Protein AF-A0A2L2YZ42-F1 (afdb_monomer_lite)

Structure (mmCIF, N/CA/C/O backbone):
data_AF-A0A2L2YZ42-F1
#
_entry.id   AF-A0A2L2YZ42-F1
#
loop_
_atom_site.group_PDB
_atom_site.id
_atom_site.type_symbol
_atom_site.label_atom_id
_atom_site.label_alt_id
_atom_site.label_comp_id
_atom_site.label_asym_id
_atom_site.label_entity_id
_atom_site.label_seq_id
_atom_site.pdbx_PDB_ins_code
_atom_site.Cartn_x
_atom_site.Cartn_y
_atom_site.Cartn_z
_atom_site.occupancy
_atom_site.B_iso_or_equiv
_atom_site.auth_seq_id
_atom_site.auth_comp_id
_atom_site.auth_asym_id
_atom_site.auth_atom_id
_atom_site.pdbx_PDB_model_num
ATOM 1 N N . ARG A 1 1 ? -28.039 21.539 12.864 1.00 36.66 1 ARG A N 1
ATOM 2 C CA . ARG A 1 1 ? -27.496 20.160 12.944 1.00 36.66 1 ARG A CA 1
ATOM 3 C C . ARG A 1 1 ? -26.590 19.969 11.736 1.00 36.66 1 ARG A C 1
ATOM 5 O O . ARG A 1 1 ? -27.113 19.839 10.639 1.00 36.66 1 ARG A O 1
ATOM 12 N N . ASN A 1 2 ? -25.272 20.044 11.916 1.00 34.91 2 ASN A N 1
ATOM 13 C CA . ASN A 1 2 ? -24.323 19.747 10.843 1.00 34.91 2 ASN A CA 1
ATOM 14 C C . ASN A 1 2 ? -24.267 18.226 10.687 1.00 34.91 2 ASN A C 1
ATOM 16 O O . ASN A 1 2 ? -23.822 17.534 11.598 1.00 34.91 2 ASN A O 1
ATOM 20 N N . PHE A 1 3 ? -24.773 17.704 9.573 1.00 42.03 3 PHE A N 1
ATOM 21 C CA . PHE A 1 3 ? -24.522 16.322 9.184 1.00 42.03 3 PHE A CA 1
ATOM 22 C C . PHE A 1 3 ? -23.073 16.252 8.698 1.00 42.03 3 PHE A C 1
ATOM 24 O O . PHE A 1 3 ? -22.803 16.525 7.530 1.00 42.03 3 PHE A O 1
ATOM 31 N N . SER A 1 4 ? -22.136 15.931 9.593 1.00 48.41 4 SER A N 1
ATOM 32 C CA . SER A 1 4 ? -20.841 15.421 9.144 1.00 48.41 4 SER A CA 1
ATOM 33 C C . SER A 1 4 ? -21.129 14.104 8.430 1.00 48.41 4 SER A C 1
ATOM 35 O O . SER A 1 4 ? -21.552 13.131 9.053 1.00 48.41 4 SER A O 1
ATOM 37 N N . ARG A 1 5 ? -21.029 14.101 7.100 1.00 53.12 5 ARG A N 1
ATOM 38 C CA . ARG A 1 5 ? -21.054 12.872 6.310 1.00 53.12 5 ARG A CA 1
ATOM 39 C C . ARG A 1 5 ? -19.686 12.229 6.524 1.00 53.12 5 ARG A C 1
ATOM 41 O O . ARG A 1 5 ? -18.777 12.494 5.747 1.00 53.12 5 ARG A O 1
ATOM 48 N N . THR A 1 6 ? -19.546 11.446 7.591 1.00 60.94 6 THR A N 1
ATOM 49 C CA . THR A 1 6 ? -18.381 10.581 7.817 1.00 60.94 6 THR A CA 1
ATOM 50 C C . THR A 1 6 ? -18.214 9.752 6.549 1.00 60.94 6 THR A C 1
ATOM 52 O O . THR A 1 6 ? -19.119 8.996 6.167 1.00 60.94 6 THR A O 1
ATOM 55 N N . LYS A 1 7 ? -17.145 9.998 5.790 1.00 67.12 7 LYS A N 1
ATOM 56 C CA . LYS A 1 7 ? -16.915 9.252 4.555 1.00 67.12 7 LYS A CA 1
ATOM 57 C C . LYS A 1 7 ? -16.456 7.865 4.984 1.00 67.12 7 LYS A C 1
ATOM 59 O O . LYS A 1 7 ? -15.478 7.717 5.690 1.00 67.12 7 LYS A O 1
ATOM 64 N N . ASN A 1 8 ? -17.183 6.838 4.561 1.00 85.69 8 ASN A N 1
ATOM 65 C CA . ASN A 1 8 ? -16.860 5.443 4.889 1.00 85.69 8 ASN A CA 1
ATOM 66 C C . ASN A 1 8 ? -15.959 4.782 3.839 1.00 85.69 8 ASN A C 1
ATOM 68 O O . ASN A 1 8 ? -15.669 3.593 3.927 1.00 85.69 8 ASN A O 1
ATOM 72 N N . PHE A 1 9 ? -15.594 5.525 2.794 1.00 91.00 9 PHE A N 1
ATOM 73 C CA . PHE A 1 9 ? -14.857 5.001 1.659 1.00 91.00 9 PHE A CA 1
ATOM 74 C C . PHE A 1 9 ? -13.708 5.929 1.303 1.00 91.00 9 PHE A C 1
ATOM 76 O O . PHE A 1 9 ? -13.903 7.129 1.102 1.00 91.00 9 PHE A O 1
ATOM 83 N N . LEU A 1 10 ? -12.533 5.331 1.164 1.00 93.62 10 LEU A N 1
ATOM 84 C CA . LEU A 1 10 ? -11.338 5.954 0.621 1.00 93.62 10 LEU A CA 1
ATOM 85 C C . LEU A 1 10 ? -11.250 5.619 -0.867 1.00 93.62 10 LEU A C 1
ATOM 87 O O . LEU A 1 10 ? -11.262 4.441 -1.224 1.00 93.62 10 LEU A O 1
ATOM 91 N N . SER A 1 11 ? -11.184 6.626 -1.735 1.00 95.12 11 SER A N 1
ATOM 92 C CA . SER A 1 11 ? -11.096 6.411 -3.184 1.00 95.12 11 SER A CA 1
ATOM 93 C C . SER A 1 11 ? -9.650 6.538 -3.647 1.00 95.12 11 SER A C 1
ATOM 95 O O . SER A 1 11 ? -9.003 7.559 -3.412 1.00 95.12 11 SER A O 1
ATOM 97 N N . ILE A 1 12 ? -9.147 5.519 -4.338 1.00 96.31 12 ILE A N 1
ATOM 98 C CA . ILE A 1 12 ? -7.797 5.510 -4.902 1.00 96.31 12 ILE A CA 1
ATOM 99 C C . ILE A 1 12 ? -7.932 5.330 -6.405 1.00 96.31 12 ILE A C 1
ATOM 101 O O . ILE A 1 12 ? -8.402 4.293 -6.874 1.00 96.31 12 ILE A O 1
ATOM 105 N N . ARG A 1 13 ? -7.519 6.354 -7.154 1.00 96.81 13 ARG A N 1
ATOM 106 C CA . ARG A 1 13 ? -7.432 6.275 -8.612 1.00 96.81 13 ARG A CA 1
ATOM 107 C C . ARG A 1 13 ? -6.175 5.518 -8.995 1.00 96.81 13 ARG A C 1
ATOM 109 O O . ARG A 1 13 ? -5.113 5.812 -8.454 1.00 96.81 13 ARG A O 1
ATOM 116 N N . HIS A 1 14 ? -6.280 4.572 -9.912 1.00 96.31 14 HIS A N 1
ATOM 117 C CA . HIS A 1 14 ? -5.110 3.863 -10.406 1.00 96.31 14 HIS A CA 1
ATOM 118 C C . HIS A 1 14 ? -4.257 4.748 -11.316 1.00 96.31 14 HIS A C 1
ATOM 120 O O . HIS A 1 14 ? -4.755 5.629 -12.019 1.00 96.31 14 HIS A O 1
ATOM 126 N N . ASN A 1 15 ? -2.949 4.500 -11.311 1.00 96.44 15 ASN A N 1
ATOM 127 C CA . ASN A 1 15 ? -2.005 5.042 -12.281 1.00 96.44 15 ASN A CA 1
ATOM 128 C C . ASN A 1 15 ? -0.721 4.183 -12.282 1.00 96.44 15 ASN A C 1
ATOM 130 O O . ASN A 1 15 ? -0.566 3.276 -11.466 1.00 96.44 15 ASN A O 1
ATOM 134 N N . CYS A 1 16 ? 0.236 4.477 -13.167 1.00 96.06 16 CYS A N 1
ATOM 135 C CA . CYS A 1 16 ? 1.480 3.701 -13.306 1.00 96.06 16 CYS A CA 1
ATOM 136 C C . CYS A 1 16 ? 2.491 3.834 -12.140 1.00 96.06 16 CYS A C 1
ATOM 138 O O . CYS A 1 16 ? 3.568 3.231 -12.175 1.00 96.06 16 CYS A O 1
ATOM 140 N N . TYR A 1 17 ? 2.154 4.606 -11.110 1.00 97.94 17 TYR A N 1
ATOM 141 C CA . TYR A 1 17 ? 2.941 4.868 -9.905 1.00 97.94 17 TYR A CA 1
ATOM 142 C C . TYR A 1 17 ? 2.260 4.362 -8.629 1.00 97.94 17 TYR A C 1
ATOM 144 O O . TYR A 1 17 ? 2.804 4.569 -7.544 1.00 97.94 17 TYR A O 1
ATOM 152 N N . ILE A 1 18 ? 1.110 3.689 -8.744 1.00 98.25 18 ILE A N 1
ATOM 153 C CA . ILE A 1 18 ? 0.386 3.114 -7.610 1.00 98.25 18 ILE A CA 1
ATOM 154 C C . ILE A 1 18 ? 0.375 1.597 -7.733 1.00 98.25 18 ILE A C 1
ATOM 156 O O . ILE A 1 18 ? 0.042 1.027 -8.772 1.00 98.25 18 ILE A O 1
ATOM 160 N N . TYR A 1 19 ? 0.746 0.948 -6.640 1.00 98.50 19 TYR A N 1
ATOM 161 C CA . TYR A 1 19 ? 0.813 -0.496 -6.529 1.00 98.50 19 TYR A CA 1
ATOM 162 C C . TYR A 1 19 ? 0.043 -0.945 -5.291 1.00 98.50 19 TYR A C 1
ATOM 164 O O . TYR A 1 19 ? -0.255 -0.152 -4.398 1.00 98.50 19 TYR A O 1
ATOM 172 N N . HIS A 1 20 ? -0.289 -2.225 -5.215 1.00 98.38 20 HIS A N 1
ATOM 173 C CA . HIS A 1 20 ? -0.962 -2.787 -4.058 1.00 98.38 20 HIS A CA 1
ATOM 174 C C . HIS A 1 20 ? -0.553 -4.229 -3.795 1.00 98.38 20 HIS A C 1
ATOM 176 O O . HIS A 1 20 ? 0.021 -4.910 -4.645 1.00 98.38 20 HIS A O 1
ATOM 182 N N . THR A 1 21 ? -0.893 -4.702 -2.606 1.00 97.38 21 THR A N 1
ATOM 183 C CA . THR A 1 21 ? -0.823 -6.115 -2.252 1.00 97.38 21 THR A CA 1
ATOM 184 C C . THR A 1 21 ? -1.910 -6.460 -1.241 1.00 97.38 21 THR A C 1
ATOM 186 O O . THR A 1 21 ? -2.294 -5.630 -0.413 1.00 97.38 21 THR A O 1
ATOM 189 N N . GLU A 1 22 ? -2.419 -7.682 -1.330 1.00 95.75 22 GLU A N 1
ATOM 190 C CA . GLU A 1 22 ? -3.314 -8.300 -0.340 1.00 95.75 22 GLU A CA 1
ATOM 191 C C . GLU A 1 22 ? -2.648 -9.531 0.309 1.00 95.75 22 GLU A C 1
ATOM 193 O O . GLU A 1 22 ? -3.185 -10.109 1.247 1.00 95.75 22 GLU A O 1
ATOM 198 N N . ASP A 1 23 ? -1.441 -9.898 -0.145 1.00 94.00 23 ASP A N 1
ATOM 199 C CA . ASP A 1 23 ? -0.602 -10.974 0.401 1.00 94.00 23 ASP A CA 1
ATOM 200 C C . ASP A 1 23 ? 0.618 -10.357 1.104 1.00 94.00 23 ASP A C 1
ATOM 202 O O . ASP A 1 23 ? 1.776 -10.571 0.727 1.00 94.00 2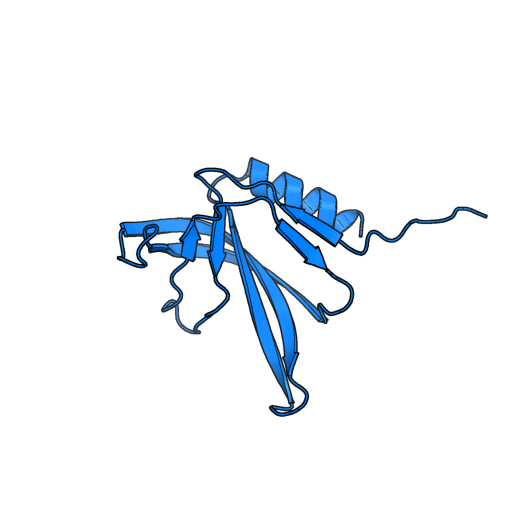3 ASP A O 1
ATOM 206 N N . TRP A 1 24 ? 0.349 -9.495 2.092 1.00 94.94 24 TRP A N 1
ATOM 207 C CA . TRP A 1 24 ? 1.411 -8.845 2.853 1.00 94.94 24 TRP A CA 1
ATOM 208 C C . TRP A 1 24 ? 2.180 -9.873 3.686 1.00 94.94 24 TRP A C 1
ATOM 210 O O . TRP A 1 24 ? 1.608 -10.664 4.442 1.00 94.94 24 TRP A O 1
ATOM 220 N N . LYS A 1 25 ? 3.507 -9.823 3.582 1.00 90.88 25 LYS A N 1
ATOM 221 C CA . LYS A 1 25 ? 4.447 -10.695 4.285 1.00 90.88 25 LYS A CA 1
ATOM 222 C C . LYS A 1 25 ? 5.423 -9.860 5.110 1.00 90.88 25 LYS A C 1
ATOM 224 O O . LYS A 1 25 ? 6.017 -8.909 4.589 1.00 90.88 25 LYS A O 1
ATOM 229 N N . PRO A 1 26 ? 5.665 -10.237 6.375 1.00 83.38 26 PRO A N 1
ATOM 230 C CA . PRO A 1 26 ? 6.643 -9.548 7.200 1.00 83.38 26 PRO A CA 1
ATOM 231 C C . PRO A 1 26 ? 8.058 -9.716 6.632 1.00 83.38 26 PRO A C 1
ATOM 233 O O . PRO A 1 26 ? 8.333 -10.654 5.883 1.00 83.38 26 PRO A O 1
ATOM 236 N N . LYS A 1 27 ? 8.977 -8.844 7.066 1.00 80.69 27 LYS A N 1
ATOM 237 C CA . LYS A 1 27 ? 10.420 -8.896 6.745 1.00 80.69 27 LYS A CA 1
ATOM 238 C C . LYS A 1 27 ? 10.762 -8.623 5.274 1.00 80.69 27 LYS A C 1
ATOM 240 O O . LYS A 1 27 ? 11.703 -9.201 4.740 1.00 80.69 27 LYS A O 1
ATOM 245 N N . GLY A 1 28 ? 9.999 -7.752 4.620 1.00 74.44 28 GLY A N 1
ATOM 246 C CA . GLY A 1 28 ? 10.331 -7.268 3.280 1.00 74.44 28 GLY A CA 1
ATOM 247 C C . GLY A 1 28 ? 10.081 -8.270 2.152 1.00 74.44 28 GLY A C 1
ATOM 248 O O . GLY A 1 28 ? 10.412 -7.979 1.019 1.00 74.44 28 GLY A O 1
ATOM 249 N N . CYS A 1 29 ? 9.461 -9.428 2.392 1.00 84.56 29 CYS A N 1
ATOM 250 C CA . CYS A 1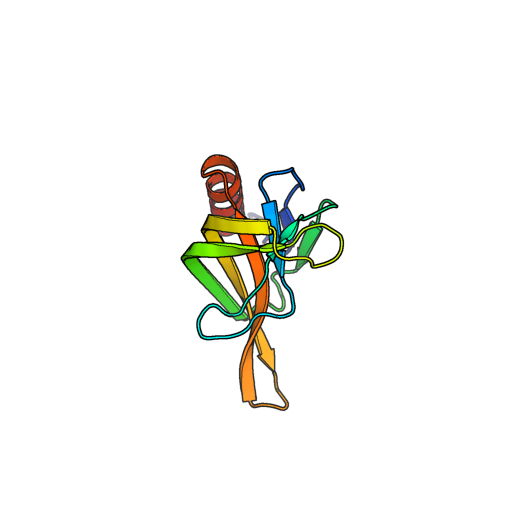 29 ? 9.144 -10.391 1.324 1.00 84.56 29 CYS A CA 1
ATOM 251 C C . CYS A 1 29 ? 7.842 -10.069 0.564 1.00 84.56 29 CYS A C 1
ATOM 253 O O . CYS A 1 29 ? 7.330 -10.913 -0.174 1.00 84.56 29 CYS A O 1
ATOM 255 N N . THR A 1 30 ? 7.270 -8.885 0.782 1.00 94.75 30 THR A N 1
ATOM 256 C CA . THR A 1 30 ? 6.024 -8.462 0.139 1.00 94.75 30 THR A CA 1
ATOM 257 C C . THR A 1 30 ? 6.311 -7.966 -1.270 1.00 94.75 30 THR A C 1
ATOM 259 O O . THR A 1 30 ? 7.111 -7.051 -1.447 1.00 94.75 30 THR A O 1
ATOM 262 N N . MET A 1 31 ? 5.625 -8.536 -2.262 1.00 95.88 31 MET A N 1
ATOM 263 C CA . MET A 1 31 ? 5.609 -7.992 -3.618 1.00 95.88 31 MET A CA 1
ATOM 264 C C . MET A 1 31 ? 4.356 -7.154 -3.836 1.00 95.88 31 MET A C 1
ATOM 266 O O . MET A 1 31 ? 3.246 -7.574 -3.500 1.00 95.88 31 MET A O 1
ATOM 270 N N . TYR A 1 32 ? 4.555 -5.984 -4.428 1.00 97.69 32 TYR A N 1
ATOM 271 C CA . TYR A 1 32 ? 3.499 -5.064 -4.811 1.00 97.69 32 TYR A CA 1
ATOM 272 C C . TYR A 1 32 ? 3.237 -5.167 -6.312 1.00 97.69 32 TYR A C 1
ATOM 274 O O . TYR A 1 32 ? 4.151 -5.054 -7.128 1.00 97.69 32 TYR A O 1
ATOM 282 N N . LEU A 1 33 ? 1.975 -5.379 -6.667 1.00 98.06 33 LEU A N 1
ATOM 283 C CA . LEU A 1 33 ? 1.486 -5.479 -8.040 1.00 98.06 33 LEU A CA 1
ATOM 284 C C . LEU A 1 33 ? 0.948 -4.116 -8.496 1.00 98.06 33 LEU A C 1
ATOM 286 O O . LEU A 1 33 ? 0.415 -3.384 -7.660 1.00 98.06 33 LEU A O 1
ATOM 290 N N . PRO A 1 34 ? 1.035 -3.753 -9.788 1.00 98.00 34 PRO A N 1
ATOM 291 C CA . PRO A 1 34 ? 0.469 -2.501 -10.279 1.00 98.00 34 PRO A CA 1
ATOM 292 C C . PRO A 1 34 ? -1.036 -2.456 -10.003 1.00 98.00 34 PRO A C 1
ATOM 294 O O . PRO A 1 34 ? -1.749 -3.417 -10.306 1.00 98.00 34 PRO A O 1
ATOM 297 N N . LEU A 1 35 ? -1.528 -1.345 -9.453 1.00 97.75 35 LEU A N 1
ATOM 298 C CA . LEU A 1 35 ? -2.963 -1.126 -9.317 1.00 97.75 35 LEU A CA 1
ATOM 299 C C . LEU A 1 35 ? -3.530 -0.819 -10.708 1.00 97.75 35 LEU A C 1
ATOM 301 O O . LEU A 1 35 ? -3.088 0.127 -11.356 1.00 97.75 35 LEU A O 1
ATOM 305 N N . ARG A 1 36 ? -4.475 -1.632 -11.190 1.00 95.06 36 ARG A N 1
ATOM 306 C CA . ARG A 1 36 ? -4.978 -1.537 -12.578 1.00 95.06 36 ARG A CA 1
ATOM 307 C C . ARG A 1 36 ? -6.334 -0.882 -12.728 1.00 95.06 36 ARG A C 1
ATOM 309 O O . ARG A 1 36 ? -6.740 -0.569 -13.839 1.00 95.06 36 ARG A O 1
ATOM 316 N N . GLU A 1 37 ? -7.035 -0.719 -11.624 1.00 96.69 37 GLU A N 1
ATOM 317 C CA . GLU A 1 37 ? -8.379 -0.176 -11.602 1.00 96.69 37 GLU A CA 1
ATOM 318 C C . GLU A 1 37 ? -8.535 0.742 -10.402 1.00 96.69 37 GLU A C 1
ATOM 320 O O . GLU A 1 37 ? -7.860 0.581 -9.379 1.00 96.69 37 GLU A O 1
ATOM 325 N N . ASP A 1 38 ? -9.414 1.726 -10.550 1.00 97.25 38 ASP A N 1
ATOM 326 C CA . ASP A 1 38 ? -9.803 2.575 -9.436 1.00 97.25 38 ASP A CA 1
ATOM 327 C C . ASP A 1 38 ? -10.474 1.708 -8.373 1.00 97.25 38 ASP A C 1
ATOM 329 O O . ASP A 1 38 ? -11.343 0.887 -8.672 1.00 97.25 38 ASP A O 1
ATOM 333 N N . ILE A 1 39 ? -10.087 1.906 -7.117 1.00 95.69 39 ILE A N 1
ATOM 334 C CA . ILE A 1 39 ? -10.630 1.144 -5.996 1.00 95.69 39 ILE A CA 1
ATOM 335 C C . ILE A 1 39 ? -11.251 2.070 -4.964 1.00 95.69 39 ILE A C 1
ATOM 337 O O . ILE A 1 39 ? -10.822 3.207 -4.759 1.00 95.69 39 ILE A O 1
ATOM 341 N N . MET A 1 40 ? -12.243 1.537 -4.259 1.00 94.38 40 MET A N 1
ATOM 342 C CA . MET A 1 40 ? -12.788 2.141 -3.053 1.00 94.38 40 MET A CA 1
ATOM 343 C C . MET A 1 40 ? -12.544 1.204 -1.877 1.00 94.38 40 MET A C 1
ATOM 345 O O . MET A 1 40 ? -13.027 0.072 -1.863 1.00 94.38 40 MET A O 1
ATOM 349 N N . ILE A 1 41 ? -11.806 1.674 -0.877 1.00 93.25 41 ILE A N 1
ATOM 350 C CA . ILE A 1 41 ? -11.567 0.927 0.356 1.00 93.25 41 ILE A CA 1
ATOM 351 C C . ILE A 1 41 ? -12.632 1.339 1.365 1.00 93.25 41 ILE A C 1
ATOM 353 O O . ILE A 1 41 ? -12.688 2.501 1.761 1.00 93.25 41 ILE A O 1
ATOM 357 N N . ASN A 1 42 ? -13.473 0.391 1.784 1.00 91.69 42 ASN A N 1
ATOM 358 C CA . ASN A 1 42 ? -14.393 0.603 2.901 1.00 91.69 42 ASN A CA 1
ATOM 35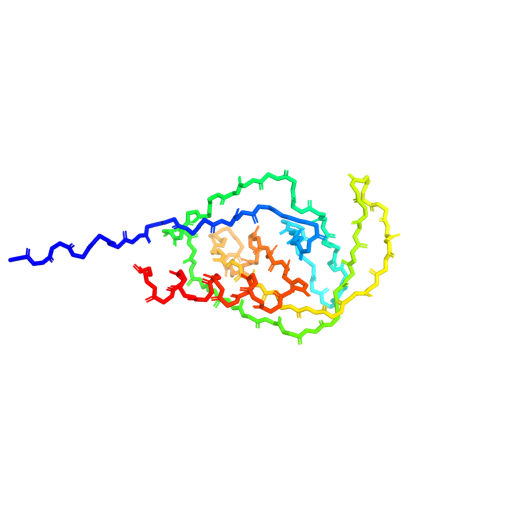9 C C . ASN A 1 42 ? -13.595 0.669 4.211 1.00 91.69 42 ASN A C 1
ATOM 361 O O . ASN A 1 42 ? -12.982 -0.327 4.604 1.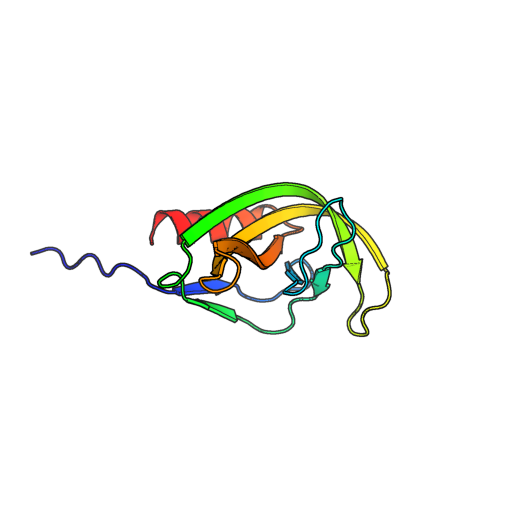00 91.69 42 ASN A O 1
ATOM 365 N N . THR A 1 43 ? -13.627 1.819 4.878 1.00 91.44 43 THR A N 1
ATOM 366 C CA . THR A 1 43 ? -12.892 2.098 6.117 1.00 91.44 43 THR A CA 1
ATOM 367 C C . THR A 1 43 ? -13.652 1.682 7.377 1.00 91.44 43 THR A C 1
ATOM 369 O O . THR A 1 43 ? -13.055 1.653 8.443 1.00 91.44 43 THR A O 1
ATOM 372 N N . GLN A 1 44 ? -14.929 1.288 7.280 1.00 90.50 44 GLN A N 1
ATOM 373 C CA . GLN A 1 44 ? -15.737 0.878 8.444 1.00 90.50 44 GLN A CA 1
ATOM 374 C C . GLN A 1 44 ? -15.222 -0.382 9.142 1.00 90.50 44 GLN A C 1
ATOM 376 O O . GLN A 1 44 ? -15.420 -0.533 10.340 1.00 90.50 44 GLN A O 1
ATOM 381 N N . ASN A 1 45 ? -14.603 -1.285 8.380 1.00 87.25 45 ASN A N 1
ATOM 382 C CA . ASN A 1 45 ? -14.044 -2.542 8.881 1.00 87.25 45 ASN A CA 1
ATOM 383 C C . ASN A 1 45 ? -12.511 -2.490 8.891 1.00 87.25 45 ASN A C 1
ATOM 385 O O . ASN A 1 45 ? -11.873 -3.506 8.618 1.00 87.25 45 ASN A O 1
ATOM 389 N N . ILE A 1 46 ? -11.928 -1.296 9.013 1.00 94.81 46 ILE A N 1
ATOM 390 C CA . ILE A 1 46 ? -10.487 -1.097 9.145 1.00 94.81 46 ILE A CA 1
ATOM 391 C C . ILE A 1 46 ? -10.226 -0.635 10.571 1.00 94.81 46 ILE A C 1
ATOM 393 O O . ILE A 1 46 ? -10.633 0.455 10.966 1.00 94.81 46 ILE A O 1
ATOM 397 N N . GLU A 1 47 ? -9.494 -1.452 11.318 1.00 95.31 47 GLU A N 1
ATOM 398 C CA . GLU A 1 47 ? -9.291 -1.234 12.752 1.00 95.31 47 GLU A CA 1
ATOM 399 C C . GLU A 1 47 ? -8.135 -0.279 13.005 1.00 95.31 47 GLU A C 1
ATOM 401 O O . GLU A 1 47 ? -8.095 0.424 14.013 1.00 95.31 47 GLU A O 1
ATOM 406 N N . GLN A 1 48 ? -7.178 -0.266 12.081 1.00 95.44 48 GLN A N 1
ATOM 407 C CA . GLN A 1 48 ? -6.025 0.605 12.141 1.00 95.44 48 GLN A CA 1
ATOM 408 C C . GLN A 1 48 ? -5.511 0.888 10.730 1.00 95.44 48 GLN A C 1
ATOM 410 O O . GLN A 1 48 ? -5.557 0.038 9.840 1.00 95.44 48 GLN A O 1
ATOM 415 N N . ILE A 1 49 ? -4.972 2.087 10.543 1.00 96.75 49 ILE A N 1
ATOM 416 C CA . ILE A 1 49 ? -4.188 2.462 9.369 1.00 96.75 49 ILE A CA 1
ATOM 417 C C . ILE A 1 49 ? -2.775 2.777 9.857 1.00 96.75 49 ILE A C 1
ATOM 419 O O . ILE A 1 49 ? -2.606 3.434 10.885 1.00 96.75 49 ILE A O 1
ATOM 423 N N . SER A 1 50 ? -1.756 2.284 9.159 1.00 97.12 50 SER A N 1
ATOM 424 C CA . SER A 1 50 ? -0.365 2.646 9.435 1.00 97.12 50 SER A CA 1
ATOM 425 C C . SER A 1 50 ? 0.376 2.995 8.153 1.00 97.12 50 SER A C 1
ATOM 427 O O . SER A 1 50 ? -0.048 2.631 7.058 1.00 97.12 50 SER A O 1
ATOM 429 N N . PHE A 1 51 ? 1.494 3.694 8.303 1.00 97.38 51 PHE A N 1
ATOM 430 C CA . PHE A 1 51 ? 2.264 4.253 7.197 1.00 97.38 51 PHE A CA 1
ATOM 431 C C . PHE A 1 51 ? 3.702 3.752 7.266 1.00 97.38 51 PHE A C 1
ATOM 433 O O . PHE A 1 51 ? 4.237 3.556 8.358 1.00 97.38 51 PHE A O 1
ATOM 440 N N . GLU A 1 52 ? 4.320 3.553 6.109 1.00 95.69 52 GLU A N 1
ATOM 441 C CA . GLU A 1 52 ? 5.706 3.107 5.990 1.00 95.69 52 GLU A CA 1
ATOM 442 C C . GLU A 1 52 ? 6.372 3.806 4.802 1.00 95.69 52 GLU A C 1
ATOM 444 O O . GLU A 1 52 ? 5.794 3.880 3.720 1.00 95.69 52 GLU A O 1
ATOM 449 N N . ASN A 1 53 ? 7.586 4.314 5.001 1.00 96.69 53 ASN A N 1
ATOM 450 C CA . ASN A 1 53 ? 8.428 4.862 3.942 1.00 96.69 53 ASN A CA 1
ATOM 451 C C . ASN A 1 53 ? 9.717 4.036 3.895 1.00 96.69 53 ASN A C 1
ATOM 453 O O . ASN A 1 53 ? 10.484 4.049 4.856 1.00 96.69 53 ASN A O 1
ATOM 457 N N . ASP A 1 54 ? 9.904 3.283 2.813 1.00 95.12 54 ASP A N 1
ATOM 458 C CA . ASP A 1 54 ? 11.040 2.374 2.625 1.00 95.12 54 ASP A CA 1
ATOM 459 C C . ASP A 1 54 ? 11.198 2.017 1.130 1.00 95.12 54 ASP A C 1
ATOM 461 O O . ASP A 1 54 ? 10.551 2.606 0.255 1.00 95.12 54 ASP A O 1
ATOM 465 N N . GLN A 1 55 ? 12.062 1.050 0.819 1.00 95.69 55 GLN A N 1
ATOM 466 C CA . GLN A 1 55 ? 12.139 0.379 -0.470 1.00 95.69 55 GLN A CA 1
ATOM 467 C C . GLN A 1 55 ? 11.231 -0.849 -0.531 1.00 95.69 55 GLN A C 1
ATOM 469 O O . GLN A 1 55 ? 11.310 -1.756 0.293 1.00 95.69 55 GLN A O 1
ATOM 474 N N . PHE A 1 56 ? 10.422 -0.919 -1.586 1.00 96.25 56 PHE A N 1
ATOM 475 C CA . PHE A 1 56 ? 9.439 -1.976 -1.787 1.00 96.25 56 PHE A CA 1
ATOM 476 C C . PHE A 1 56 ? 9.715 -2.758 -3.065 1.00 96.25 56 PHE A C 1
ATOM 478 O O . PHE A 1 56 ? 10.052 -2.177 -4.101 1.00 96.25 56 PHE A O 1
ATOM 485 N N . PHE A 1 57 ? 9.534 -4.079 -3.006 1.00 96.81 57 PHE A N 1
ATOM 486 C CA . PHE A 1 57 ? 9.646 -4.944 -4.174 1.00 96.81 57 PHE A CA 1
ATOM 487 C C . PHE A 1 57 ? 8.393 -4.868 -5.032 1.00 96.81 57 PHE A C 1
ATOM 489 O O . PHE A 1 57 ? 7.269 -5.042 -4.559 1.00 96.81 57 PHE A O 1
ATOM 496 N N . LEU A 1 58 ? 8.608 -4.640 -6.318 1.00 97.50 58 LEU A N 1
ATOM 497 C CA . LEU A 1 58 ? 7.567 -4.529 -7.317 1.00 97.50 58 LEU A CA 1
ATOM 498 C C . LEU A 1 58 ? 7.552 -5.785 -8.174 1.00 97.50 58 LEU A C 1
ATOM 500 O O . LEU A 1 58 ? 8.600 -6.335 -8.531 1.00 97.50 58 LEU A O 1
ATOM 504 N N . ALA A 1 59 ? 6.350 -6.193 -8.544 1.00 96.75 59 ALA A N 1
ATOM 505 C CA . ALA A 1 59 ? 6.114 -7.192 -9.561 1.00 96.75 59 ALA A CA 1
ATOM 506 C C . ALA A 1 59 ? 5.470 -6.558 -10.799 1.00 96.75 59 ALA A C 1
ATOM 508 O O . ALA A 1 59 ? 4.856 -5.493 -10.726 1.00 96.75 59 ALA A O 1
ATOM 509 N N . ASP A 1 60 ? 5.614 -7.215 -11.945 1.00 95.44 60 ASP A N 1
ATOM 510 C CA . ASP A 1 60 ? 4.814 -6.928 -13.123 1.00 95.44 60 ASP A CA 1
ATOM 511 C C . ASP A 1 60 ? 3.391 -7.475 -12.957 1.00 95.44 60 ASP A C 1
ATOM 513 O O . ASP A 1 60 ? 3.005 -8.089 -11.962 1.00 95.44 60 ASP A O 1
ATOM 517 N N . GLU A 1 61 ? 2.603 -7.287 -14.001 1.00 91.56 61 GLU A N 1
ATOM 518 C CA . GLU A 1 61 ? 1.238 -7.775 -14.100 1.00 91.56 61 GLU A CA 1
ATOM 519 C C . GLU A 1 61 ? 1.065 -9.296 -13.973 1.00 91.56 61 GLU A C 1
ATOM 521 O O . GLU A 1 61 ? -0.036 -9.779 -13.705 1.00 91.56 61 GLU A O 1
ATOM 526 N N . LYS A 1 62 ? 2.124 -10.059 -14.208 1.00 93.00 62 LYS A N 1
ATOM 527 C CA . LYS A 1 62 ? 2.130 -11.519 -14.140 1.00 93.00 62 LYS A CA 1
ATOM 528 C C . LYS A 1 62 ? 2.699 -12.016 -12.810 1.00 93.00 62 LYS A C 1
ATOM 530 O O . LYS A 1 62 ? 2.782 -13.224 -12.612 1.00 93.00 62 LYS A O 1
ATOM 535 N N . GLY A 1 63 ? 3.076 -11.109 -11.907 1.00 92.62 63 GLY A N 1
ATOM 536 C CA . GLY A 1 63 ? 3.707 -11.440 -10.635 1.00 92.62 63 GLY A CA 1
ATOM 537 C C . GLY A 1 63 ? 5.218 -11.666 -10.729 1.00 92.62 63 GLY A C 1
ATOM 538 O O . GLY A 1 63 ? 5.814 -12.099 -9.747 1.00 92.62 63 GLY A O 1
ATOM 539 N N . ASN A 1 64 ? 5.858 -11.382 -11.867 1.00 96.25 64 ASN A N 1
ATOM 540 C CA . ASN A 1 64 ? 7.311 -11.484 -11.984 1.00 96.25 64 ASN A CA 1
ATOM 541 C C . ASN A 1 64 ? 7.969 -10.279 -11.321 1.00 96.25 64 ASN A C 1
ATOM 543 O O . ASN A 1 64 ? 7.557 -9.148 -11.549 1.00 96.25 64 ASN A O 1
ATOM 547 N N . TYR A 1 65 ? 9.032 -10.503 -10.556 1.00 95.88 65 TYR A N 1
ATOM 548 C CA . TYR A 1 65 ? 9.801 -9.421 -9.951 1.00 95.88 65 TYR A CA 1
ATOM 549 C C . TYR A 1 65 ? 10.383 -8.467 -11.008 1.00 95.88 65 TYR A C 1
ATOM 551 O O . TYR A 1 65 ? 11.037 -8.914 -11.952 1.00 95.88 65 TYR A O 1
ATOM 559 N N . VAL A 1 66 ? 10.188 -7.157 -10.826 1.00 96.25 66 VAL A N 1
ATOM 560 C CA . VAL A 1 66 ? 10.712 -6.116 -11.735 1.00 96.25 66 VAL A CA 1
ATOM 561 C C . VAL A 1 66 ? 11.724 -5.173 -11.091 1.00 96.25 66 VAL A C 1
ATOM 563 O O . VAL A 1 66 ? 12.377 -4.407 -11.797 1.00 96.25 66 VAL A O 1
ATOM 566 N N . GLY A 1 67 ? 11.875 -5.204 -9.767 1.00 96.00 67 GLY A N 1
ATOM 567 C CA . GLY A 1 67 ? 12.830 -4.355 -9.058 1.00 96.00 67 GLY A CA 1
ATOM 568 C C . GLY A 1 67 ? 12.331 -3.882 -7.698 1.00 96.00 67 GLY A C 1
ATOM 569 O O . GLY A 1 67 ? 11.198 -4.150 -7.307 1.00 96.00 67 GLY A O 1
ATOM 570 N N . ALA A 1 68 ? 13.184 -3.136 -7.000 1.00 96.44 68 ALA A N 1
ATOM 571 C CA . ALA A 1 68 ? 12.840 -2.423 -5.777 1.00 96.44 68 ALA A CA 1
ATOM 5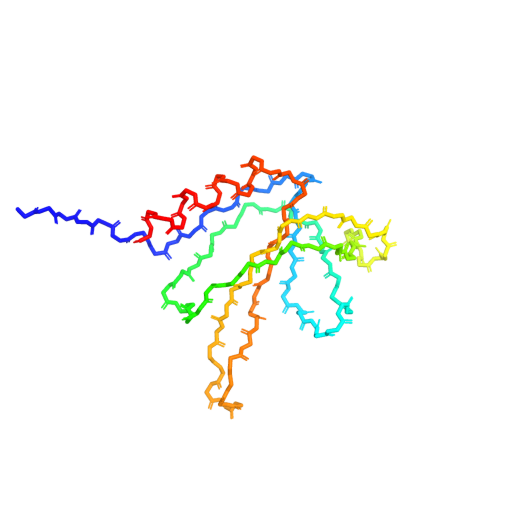72 C C . ALA A 1 68 ? 12.764 -0.920 -6.059 1.00 96.44 68 ALA A C 1
ATOM 574 O O . ALA A 1 68 ? 13.602 -0.388 -6.794 1.00 96.44 68 ALA A O 1
ATOM 575 N N . LYS A 1 69 ? 11.777 -0.227 -5.488 1.00 97.19 69 LYS A N 1
ATOM 576 C CA . LYS A 1 69 ? 11.675 1.236 -5.572 1.00 97.19 69 LYS A CA 1
ATOM 577 C C . LYS A 1 69 ? 11.339 1.847 -4.213 1.00 97.19 69 LYS A C 1
ATOM 579 O O . LYS A 1 69 ? 10.558 1.246 -3.476 1.00 97.19 69 LYS A O 1
ATOM 584 N N . PRO A 1 70 ? 11.894 3.028 -3.885 1.00 97.38 70 PRO A N 1
ATOM 585 C CA . PRO A 1 70 ? 11.448 3.784 -2.726 1.00 97.38 70 PRO A CA 1
ATOM 586 C C . PRO A 1 70 ? 10.010 4.273 -2.931 1.00 97.38 70 PRO A C 1
ATOM 588 O O . PRO A 1 70 ? 9.612 4.582 -4.058 1.00 97.38 70 PRO A O 1
ATOM 591 N N . GLY A 1 71 ? 9.243 4.364 -1.850 1.00 97.62 71 GLY A N 1
ATOM 592 C CA . GLY A 1 71 ? 7.889 4.909 -1.886 1.00 97.62 71 GLY A CA 1
ATOM 593 C C . GLY A 1 71 ? 7.248 5.013 -0.508 1.00 97.62 71 GLY A C 1
ATOM 594 O O . GLY A 1 71 ? 7.897 4.792 0.512 1.00 97.62 71 GLY A O 1
ATOM 595 N N . ASN A 1 72 ? 5.960 5.347 -0.494 1.00 98.44 72 ASN A N 1
ATOM 596 C CA . ASN A 1 72 ? 5.146 5.444 0.714 1.00 98.44 72 ASN A CA 1
ATOM 597 C C . ASN A 1 72 ? 4.043 4.383 0.669 1.00 98.44 72 ASN A C 1
ATOM 599 O O . ASN A 1 72 ? 3.211 4.404 -0.239 1.00 98.44 72 ASN A O 1
ATOM 603 N N . ALA A 1 73 ? 4.025 3.462 1.628 1.00 97.62 73 ALA A N 1
ATOM 604 C CA . ALA A 1 73 ? 2.986 2.453 1.770 1.00 97.62 73 ALA A CA 1
ATOM 605 C C . ALA A 1 73 ? 1.973 2.841 2.854 1.00 97.62 73 ALA A C 1
ATOM 607 O O . ALA A 1 73 ? 2.335 3.317 3.933 1.00 97.62 73 ALA A O 1
ATOM 608 N N . VAL A 1 74 ? 0.696 2.594 2.567 1.00 97.94 74 VAL A N 1
ATOM 609 C CA . VAL A 1 74 ? -0.419 2.719 3.509 1.00 97.94 74 VAL A CA 1
ATOM 610 C C . VAL A 1 74 ? -1.011 1.345 3.754 1.00 97.94 74 VAL A C 1
ATOM 612 O O . VAL A 1 74 ? -1.561 0.719 2.846 1.00 97.94 74 VAL A O 1
ATOM 615 N N . HIS A 1 75 ? -0.897 0.888 4.995 1.00 97.62 75 HIS A N 1
ATOM 616 C CA . HIS A 1 75 ? -1.331 -0.425 5.447 1.00 97.62 75 HIS A CA 1
ATOM 617 C C . HIS A 1 75 ? -2.701 -0.330 6.108 1.00 97.62 75 HIS A C 1
ATOM 619 O O . HIS A 1 75 ? -2.881 0.405 7.079 1.00 97.62 75 HIS A O 1
ATOM 625 N N . PHE A 1 76 ? -3.654 -1.110 5.608 1.00 97.31 76 PHE A N 1
ATOM 626 C CA . PHE A 1 76 ? -5.017 -1.193 6.122 1.00 97.31 76 PHE A CA 1
ATOM 627 C C . PHE A 1 76 ? -5.175 -2.465 6.950 1.00 97.31 76 PHE A C 1
ATOM 629 O O . PHE A 1 76 ? -5.210 -3.580 6.413 1.00 97.31 76 PHE A O 1
ATOM 636 N N . TRP A 1 77 ? -5.270 -2.304 8.266 1.00 97.44 77 TRP A N 1
ATOM 637 C CA . TRP A 1 77 ? -5.305 -3.408 9.212 1.00 97.44 77 TRP A CA 1
ATOM 638 C C . TRP A 1 77 ? -6.731 -3.828 9.534 1.00 97.44 77 TRP A C 1
ATOM 640 O O . TRP A 1 77 ? -7.604 -2.995 9.770 1.00 97.44 77 TRP A O 1
ATOM 650 N N . ARG A 1 78 ? -6.948 -5.139 9.600 1.00 96.50 78 ARG A N 1
ATOM 651 C CA . ARG A 1 78 ? -8.194 -5.746 10.070 1.00 96.50 78 ARG A CA 1
ATOM 652 C C . ARG A 1 78 ? -7.919 -6.671 11.234 1.00 96.50 78 ARG A C 1
ATOM 654 O O . ARG A 1 78 ? -6.839 -7.260 11.318 1.00 96.50 78 ARG A O 1
ATOM 661 N N . PHE A 1 79 ? -8.902 -6.826 12.110 1.00 95.75 79 PHE A N 1
ATOM 662 C CA . PHE A 1 79 ? -8.841 -7.843 13.146 1.00 95.75 79 PHE A CA 1
ATOM 663 C C . PHE A 1 79 ? -9.345 -9.190 12.619 1.00 95.75 79 PHE A C 1
ATOM 665 O O . PHE A 1 79 ? -10.458 -9.306 12.111 1.00 95.75 79 PHE A O 1
ATOM 672 N N . ASP A 1 80 ? -8.527 -10.232 12.752 1.00 94.38 80 ASP A N 1
ATOM 673 C CA . ASP A 1 80 ? -8.960 -11.612 12.552 1.00 94.38 80 ASP A CA 1
ATOM 674 C C . ASP A 1 80 ? -9.432 -12.183 13.893 1.00 94.38 80 ASP A C 1
ATOM 676 O O . ASP A 1 80 ? -8.626 -12.450 14.788 1.00 94.38 80 ASP A O 1
ATOM 680 N N . GLY A 1 81 ? -10.744 -12.391 14.029 1.00 95.00 81 GLY A N 1
ATOM 681 C CA . GLY A 1 81 ? -11.345 -12.950 15.242 1.00 95.00 81 GLY A CA 1
ATOM 682 C C . GLY A 1 81 ? -10.945 -14.400 15.533 1.00 95.00 81 GLY A C 1
ATOM 683 O O . GLY A 1 81 ? -10.916 -14.799 16.699 1.00 95.00 81 GLY A O 1
ATOM 684 N N . SER A 1 82 ? -10.585 -15.173 14.506 1.00 96.06 82 SER A N 1
ATOM 685 C CA . SER A 1 82 ? -10.155 -16.568 14.647 1.00 96.06 82 SER A CA 1
ATOM 686 C C . SER A 1 82 ? -8.732 -16.633 15.187 1.00 96.06 82 SER A C 1
ATOM 688 O O . SER A 1 82 ? -8.454 -17.343 16.152 1.00 96.06 82 SER A O 1
ATOM 690 N N . MET A 1 83 ? -7.829 -15.849 14.592 1.00 94.38 83 MET A N 1
ATOM 691 C CA . MET A 1 83 ? -6.425 -15.787 15.010 1.00 94.38 83 MET A CA 1
ATOM 692 C C . MET A 1 83 ? -6.176 -14.823 16.180 1.00 94.38 83 MET A C 1
ATOM 694 O O . MET A 1 83 ? -5.066 -14.791 16.711 1.00 94.38 83 MET A O 1
ATOM 698 N N . ARG A 1 84 ? -7.191 -14.041 16.575 1.00 95.44 84 ARG A N 1
ATOM 699 C CA . ARG A 1 84 ? -7.148 -12.999 17.615 1.00 95.44 84 ARG A CA 1
ATOM 700 C C . ARG A 1 84 ? -5.992 -12.014 17.438 1.00 95.44 84 ARG A C 1
ATOM 702 O O . ARG A 1 84 ? -5.324 -11.647 18.404 1.00 95.44 84 ARG A O 1
ATOM 709 N N . LYS A 1 85 ? -5.738 -11.595 16.200 1.00 95.12 85 LYS A N 1
ATOM 710 C CA . LYS A 1 85 ? -4.639 -10.680 15.868 1.00 95.12 85 LYS A CA 1
ATOM 711 C C . LYS A 1 85 ? -5.032 -9.708 14.765 1.00 95.12 85 LYS A C 1
ATOM 713 O O . LYS A 1 85 ? -5.897 -10.008 13.945 1.00 95.12 85 LYS A O 1
ATOM 718 N N . LEU A 1 86 ? -4.347 -8.570 14.729 1.00 95.88 86 LEU A N 1
ATOM 719 C CA . LEU A 1 86 ? -4.392 -7.667 13.585 1.00 95.88 86 LEU A CA 1
ATOM 720 C C . LEU A 1 86 ? -3.533 -8.221 12.444 1.00 95.88 86 LEU A C 1
ATOM 722 O O . LEU A 1 86 ? -2.476 -8.816 12.674 1.00 95.88 86 LEU A O 1
ATOM 726 N N . TYR A 1 87 ? -3.982 -8.0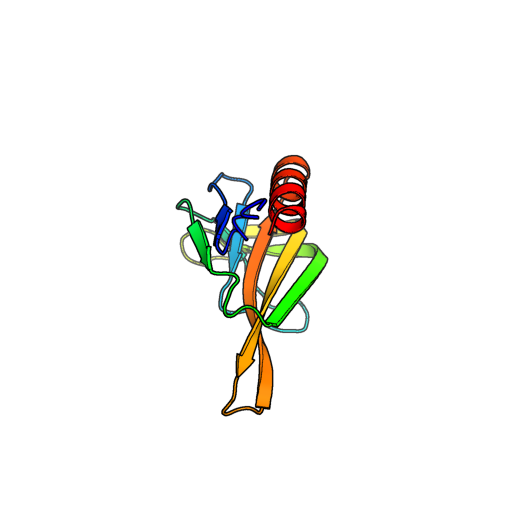05 11.214 1.00 95.44 87 TYR A N 1
ATOM 727 C CA . TYR A 1 87 ? -3.220 -8.287 10.002 1.00 95.44 87 TYR A CA 1
ATOM 728 C C . TYR A 1 87 ? -3.442 -7.184 8.970 1.00 95.44 87 TYR A C 1
ATOM 730 O O . TYR A 1 87 ? -4.490 -6.536 8.959 1.00 95.44 87 TYR A O 1
ATOM 738 N N . ILE A 1 88 ? -2.461 -6.982 8.092 1.00 96.94 88 ILE A N 1
ATOM 739 C CA . ILE A 1 88 ? -2.585 -6.065 6.959 1.00 96.94 88 ILE A CA 1
ATOM 740 C C . ILE A 1 88 ? -3.446 -6.756 5.906 1.00 96.94 88 ILE A C 1
ATOM 742 O O . ILE A 1 88 ? -3.011 -7.705 5.261 1.00 96.94 88 ILE A O 1
ATOM 746 N N . SER A 1 89 ? -4.684 -6.290 5.768 1.00 96.19 89 SER A N 1
ATOM 747 C CA . SER A 1 89 ? -5.645 -6.813 4.791 1.00 96.19 89 SER A CA 1
ATOM 748 C C . SER A 1 89 ? -5.363 -6.320 3.378 1.00 96.19 89 SER A C 1
ATOM 750 O O . SER A 1 89 ? -5.637 -7.012 2.403 1.00 96.19 89 SER A O 1
ATOM 752 N N . ARG A 1 90 ? -4.811 -5.111 3.275 1.00 96.75 90 ARG A N 1
ATOM 753 C CA . ARG A 1 90 ? -4.373 -4.509 2.027 1.00 96.75 90 ARG A CA 1
ATOM 754 C C . ARG A 1 90 ? -3.291 -3.493 2.329 1.00 96.75 90 ARG A C 1
ATOM 756 O O . ARG A 1 90 ? -3.378 -2.780 3.327 1.00 96.75 90 ARG A O 1
ATOM 763 N N . SER A 1 91 ? -2.304 -3.405 1.455 1.00 97.62 91 SER A N 1
ATOM 764 C CA . SER A 1 91 ? -1.366 -2.292 1.446 1.00 97.62 91 SER A CA 1
ATOM 765 C C . SER A 1 91 ? -1.356 -1.630 0.081 1.00 97.62 91 SER A C 1
ATOM 767 O O . SER A 1 91 ? -1.409 -2.320 -0.940 1.00 97.62 91 SER A O 1
ATOM 769 N N . ILE A 1 92 ? -1.326 -0.300 0.073 1.00 98.31 92 ILE A N 1
ATOM 770 C CA . ILE A 1 92 ? -1.256 0.521 -1.135 1.00 98.31 92 ILE A CA 1
ATOM 771 C C . ILE A 1 92 ? 0.059 1.283 -1.107 1.00 98.31 92 ILE A C 1
ATOM 773 O O . ILE A 1 92 ? 0.325 2.020 -0.164 1.00 98.31 92 ILE A O 1
ATOM 777 N N . LEU A 1 93 ? 0.861 1.104 -2.148 1.00 98.38 93 LEU A N 1
ATOM 778 C CA . LEU A 1 93 ? 2.154 1.742 -2.321 1.00 98.38 93 LEU A CA 1
ATOM 779 C C . LEU A 1 93 ? 2.047 2.868 -3.346 1.00 98.38 93 LEU A C 1
ATOM 781 O O . LEU A 1 93 ? 1.614 2.655 -4.478 1.00 98.38 93 LEU A O 1
ATOM 785 N N . PHE A 1 94 ? 2.522 4.041 -2.954 1.00 98.56 94 PHE A N 1
ATOM 786 C CA . PHE A 1 94 ? 2.601 5.240 -3.772 1.00 98.56 94 PHE A CA 1
ATOM 787 C C . PHE A 1 94 ? 4.066 5.547 -4.078 1.00 98.56 94 PHE A C 1
ATOM 789 O O . PHE A 1 94 ? 4.864 5.787 -3.171 1.00 98.56 94 PHE A O 1
ATOM 796 N N . LEU A 1 95 ? 4.424 5.556 -5.364 1.00 98.25 95 LEU A N 1
ATOM 797 C CA . LEU A 1 95 ? 5.765 5.940 -5.823 1.00 98.25 95 LEU A CA 1
ATOM 798 C C . LEU A 1 95 ? 5.893 7.445 -6.108 1.00 98.25 95 LEU A C 1
ATOM 800 O O . LEU A 1 95 ? 6.986 7.927 -6.395 1.00 98.25 95 LEU A O 1
ATOM 804 N N . LYS A 1 96 ? 4.779 8.182 -6.075 1.00 97.81 96 LYS A N 1
ATOM 805 C CA . LYS A 1 96 ? 4.732 9.640 -6.199 1.00 97.81 96 LYS A CA 1
ATOM 806 C C . LYS A 1 96 ? 4.173 10.247 -4.924 1.00 97.81 96 LYS A C 1
ATOM 808 O O . LYS A 1 96 ? 3.084 9.876 -4.493 1.00 97.81 96 LYS A O 1
ATOM 813 N N . ASP A 1 97 ? 4.874 11.244 -4.392 1.00 96.56 97 ASP A N 1
ATOM 814 C CA . ASP A 1 97 ? 4.452 11.927 -3.168 1.00 96.56 97 ASP A CA 1
ATOM 815 C C . ASP A 1 97 ? 3.101 12.625 -3.327 1.00 96.56 97 ASP A C 1
ATOM 817 O O . ASP A 1 97 ? 2.303 12.594 -2.401 1.00 96.56 97 ASP A O 1
ATOM 821 N N . GLN A 1 98 ? 2.792 13.190 -4.500 1.00 97.31 98 GLN A N 1
ATOM 822 C CA . GLN A 1 98 ? 1.495 13.839 -4.725 1.00 97.31 98 GLN A CA 1
ATOM 823 C C . GLN A 1 98 ? 0.320 12.870 -4.537 1.00 97.31 98 GLN A C 1
ATOM 825 O O . GLN A 1 98 ? -0.637 13.208 -3.849 1.00 97.31 98 GLN A O 1
ATOM 830 N N . ASP A 1 99 ? 0.406 11.657 -5.095 1.00 97.50 99 ASP A N 1
ATOM 831 C CA . ASP A 1 99 ? -0.662 10.657 -4.968 1.00 97.50 99 ASP A CA 1
ATOM 832 C C . ASP A 1 99 ? -0.829 10.214 -3.500 1.00 97.50 99 ASP A C 1
ATOM 834 O O . ASP A 1 99 ? -1.943 9.978 -3.030 1.00 97.50 99 ASP A O 1
ATOM 838 N N . TYR A 1 100 ? 0.281 10.147 -2.759 1.00 97.94 100 TYR A N 1
ATOM 839 C CA . TYR A 1 100 ? 0.280 9.866 -1.325 1.00 97.94 100 TYR A CA 1
ATOM 840 C C . TYR A 1 100 ? -0.355 11.004 -0.511 1.00 97.94 100 TYR A C 1
ATOM 842 O O . TYR A 1 100 ? -1.206 10.744 0.338 1.00 97.94 100 TYR A O 1
ATOM 850 N N . GLN A 1 101 ? -0.003 12.262 -0.792 1.00 97.19 101 GLN A N 1
ATOM 851 C CA . GLN A 1 101 ? -0.587 13.437 -0.137 1.00 97.19 101 GLN A CA 1
ATOM 852 C C . GLN A 1 101 ? -2.095 13.542 -0.398 1.00 97.19 101 GLN A C 1
ATOM 854 O O . GLN A 1 101 ? -2.865 13.791 0.529 1.00 97.19 101 GLN A O 1
ATOM 859 N N . ASP A 1 102 ? -2.543 13.273 -1.627 1.00 95.69 102 ASP A N 1
ATOM 860 C CA . ASP A 1 102 ? -3.967 13.241 -1.975 1.00 95.69 102 ASP A CA 1
ATOM 861 C C . ASP A 1 102 ? -4.729 12.195 -1.142 1.00 95.69 102 ASP A C 1
ATOM 863 O O . ASP A 1 102 ? -5.873 12.423 -0.736 1.00 95.69 102 ASP A O 1
ATOM 867 N N . LEU A 1 103 ? -4.101 11.047 -0.856 1.00 95.38 103 LEU A N 1
ATOM 868 C CA . LEU A 1 103 ? -4.666 10.037 0.034 1.00 95.38 103 LEU A CA 1
ATOM 869 C C . LEU A 1 103 ? -4.723 10.523 1.486 1.00 95.38 103 LEU A C 1
ATOM 871 O O . LEU A 1 103 ? -5.747 10.334 2.139 1.00 95.38 103 LEU A O 1
ATOM 875 N N . GLN A 1 104 ? -3.654 11.147 1.987 1.00 95.50 104 GLN A N 1
ATOM 876 C CA . GLN A 1 104 ? -3.610 11.683 3.352 1.00 95.50 104 GLN A CA 1
ATOM 877 C C . GLN A 1 104 ? -4.718 12.717 3.578 1.00 95.50 104 GLN A C 1
ATOM 879 O O . GLN A 1 104 ? -5.461 12.608 4.549 1.00 95.50 104 GLN A O 1
ATOM 884 N N . VAL A 1 105 ? -4.938 13.623 2.619 1.00 94.75 105 VAL A N 1
ATOM 885 C CA . VAL A 1 105 ? -6.056 14.577 2.666 1.00 94.75 105 VAL A CA 1
ATOM 886 C C . VAL A 1 105 ? -7.404 13.857 2.731 1.00 94.75 105 VAL A C 1
ATOM 888 O O . VAL A 1 105 ? -8.305 14.301 3.439 1.00 94.75 105 VAL A O 1
ATOM 891 N N . GLN A 1 106 ? -7.592 12.751 2.006 1.00 93.62 106 GLN A N 1
ATOM 892 C CA . GLN A 1 106 ? -8.831 11.977 2.128 1.00 93.62 106 GLN A CA 1
ATOM 893 C C . GLN A 1 106 ? -8.975 11.327 3.507 1.00 93.62 106 GLN A C 1
ATOM 895 O O . GLN A 1 106 ? -10.082 11.351 4.041 1.00 93.62 106 GLN A O 1
ATOM 900 N N . LEU A 1 107 ? -7.891 10.780 4.071 1.00 92.19 107 LEU A N 1
ATOM 901 C CA . LEU A 1 107 ? -7.878 10.159 5.399 1.00 92.19 107 LEU A CA 1
ATOM 902 C C . LEU A 1 107 ? -8.218 11.162 6.509 1.00 92.19 107 LEU A C 1
ATOM 904 O O . LEU A 1 107 ? -9.009 10.830 7.385 1.00 92.19 107 LEU A O 1
ATOM 908 N N . ASP A 1 108 ? -7.707 12.392 6.428 1.00 90.88 108 ASP A N 1
ATOM 909 C CA . ASP A 1 108 ? -8.009 13.469 7.386 1.00 90.88 108 ASP A CA 1
ATOM 910 C C . ASP A 1 108 ? -9.485 13.914 7.349 1.00 90.88 108 ASP A C 1
ATOM 912 O O . ASP A 1 108 ? -9.976 14.561 8.273 1.00 90.88 108 ASP A O 1
ATOM 916 N N . ASN A 1 109 ? -10.197 13.578 6.267 1.00 86.06 109 ASN A N 1
ATOM 917 C CA . ASN A 1 109 ? -11.603 13.911 6.040 1.00 86.06 109 ASN A CA 1
ATOM 918 C C . ASN A 1 109 ? -12.565 12.723 6.254 1.00 86.06 109 ASN A C 1
ATOM 920 O O . ASN A 1 109 ? -13.745 12.845 5.895 1.00 86.06 109 ASN A O 1
ATOM 924 N N . LEU A 1 110 ? -12.080 11.579 6.752 1.00 79.81 110 LEU A N 1
ATOM 925 C CA . LEU A 1 110 ? -12.922 10.436 7.135 1.00 79.81 110 LEU A CA 1
ATOM 926 C C . LEU A 1 110 ? -13.655 10.729 8.447 1.00 79.81 110 LEU A C 1
ATOM 928 O O . LEU A 1 110 ? -14.903 10.603 8.425 1.00 79.81 110 LEU A O 1
#

Organism: Parasteatoda tepidariorum (NCBI:txid114398)

Sequence (110 aa):
RNFSRTKNFLSIRHNCYIYHTEDWKPKGCTMYLPLREDIMINTQNIEQISFENDQFFLADEKGNYVGAKPGNAVHFWRFDGSMRKLYISRSILFLKDQDYQDLQVQLDNL

Radius of gyration: 14.55 Å; chains: 1; bounding box: 40×37×32 Å

Foldseek 3Di:
DDPLPQDQKQKAAFDQQKWKDQPDDPPQPDETEGDDGIDIDGNPQFPDKDKDWDWHWYAYPVRHTDDIATWMKIFGWGADPVVRDIDRRMIMTGRDVVSVVVRVVVVVSD

pLDDT: mean 91.98, std 12.23, range [34.91, 98.56]

Secondary structure (DSSP, 8-state):
--------EEEE---TTEEEESS--STT-PEEEEP-S-EEEE-TT--EEEEEEEEEEEE-TTS-EEEEEEEEEEEEEEEETTTTEEEEEEEEEESSHHHHHHHHHHHHT-